Protein AF-A0A0A6D4D5-F1 (afdb_monomer_lite)

pLDDT: mean 79.42, std 12.93, range [39.72, 93.75]

Radius of gyration: 24.84 Å; chains: 1; bounding box: 45×24×77 Å

Foldseek 3Di:
DDPLVVLVVVCVVVVPQLVNLCVLQVHDSVLSVLCVAPDPVPRHRDGQDPVSSVSSCVVVVVVVPVPPDQQPQDDLVRLLVVLCVVCVVVVHDDDSPDVVSSVSSVVSRVVSVQVSDPVCVVDVVVVVVVVVVVVVPDPPDD

Structure (mmCIF, N/CA/C/O backbone):
data_AF-A0A0A6D4D5-F1
#
_entry.id   AF-A0A0A6D4D5-F1
#
l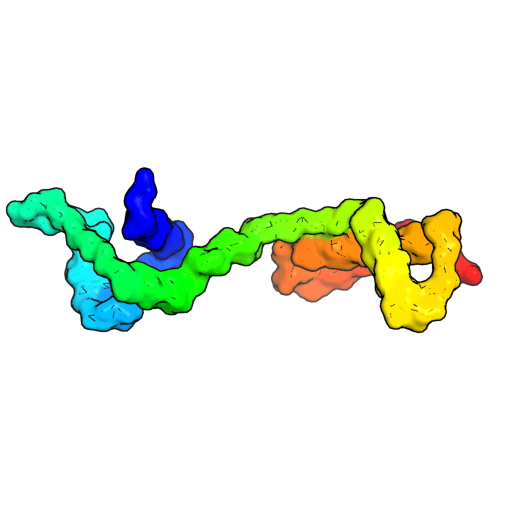oop_
_atom_site.group_PDB
_atom_site.id
_atom_site.type_symbol
_atom_site.label_atom_id
_atom_site.label_alt_id
_atom_site.label_comp_id
_atom_site.label_asym_id
_atom_site.label_entity_id
_atom_site.label_seq_id
_atom_site.pdbx_PDB_ins_code
_atom_site.Cartn_x
_atom_site.Cartn_y
_atom_site.Cartn_z
_atom_site.occupancy
_atom_site.B_iso_or_equiv
_atom_site.auth_seq_id
_atom_site.auth_comp_id
_atom_site.auth_asym_id
_atom_site.auth_atom_id
_atom_site.pdbx_PDB_model_num
ATOM 1 N N . MET A 1 1 ? 2.393 9.116 19.409 1.00 58.66 1 MET A N 1
ATOM 2 C CA . MET A 1 1 ? 1.250 8.314 18.944 1.00 58.66 1 MET A CA 1
ATOM 3 C C . MET A 1 1 ? 1.631 6.858 19.116 1.00 58.66 1 MET A C 1
ATOM 5 O O . MET A 1 1 ? 2.637 6.446 18.540 1.00 58.66 1 MET A O 1
ATOM 9 N N . ASP A 1 2 ? 0.926 6.159 19.998 1.00 79.75 2 ASP A N 1
ATOM 10 C CA . ASP A 1 2 ? 1.144 4.742 20.315 1.00 79.75 2 ASP A CA 1
ATOM 11 C C . ASP A 1 2 ? 0.853 3.863 19.079 1.00 79.75 2 ASP A C 1
ATOM 13 O O . ASP A 1 2 ? 0.036 4.226 18.232 1.00 79.75 2 ASP A O 1
ATOM 17 N N . THR A 1 3 ? 1.519 2.715 18.933 1.00 78.81 3 THR A N 1
ATOM 18 C CA . THR A 1 3 ? 1.334 1.806 17.779 1.00 78.81 3 THR A CA 1
ATOM 19 C C . THR A 1 3 ? -0.122 1.350 17.665 1.00 78.81 3 THR A C 1
ATOM 21 O O . THR A 1 3 ? -0.683 1.312 16.571 1.00 78.81 3 THR A O 1
ATOM 24 N N . SER A 1 4 ? -0.767 1.104 18.806 1.00 84.56 4 SER A N 1
ATOM 25 C CA . SER A 1 4 ? -2.194 0.779 18.894 1.00 84.56 4 SER A CA 1
ATOM 26 C C . SER A 1 4 ? -3.078 1.882 18.306 1.00 84.56 4 SER A C 1
ATOM 28 O O . SER A 1 4 ? -4.033 1.601 17.586 1.00 84.56 4 SER A O 1
ATOM 30 N N . GLU A 1 5 ? -2.748 3.149 18.574 1.00 86.06 5 GLU A N 1
ATOM 31 C CA . GLU A 1 5 ? -3.495 4.302 18.056 1.00 86.06 5 GLU A CA 1
ATOM 32 C C . GLU A 1 5 ? -3.373 4.404 16.534 1.00 86.06 5 GLU A C 1
ATOM 34 O O . GLU A 1 5 ? -4.358 4.717 15.869 1.00 86.06 5 GLU A O 1
ATOM 39 N N . LYS A 1 6 ? -2.198 4.089 15.969 1.00 86.38 6 LYS A N 1
ATOM 40 C CA . LYS A 1 6 ? -1.983 4.082 14.512 1.00 86.38 6 LYS A CA 1
ATOM 41 C C . LYS A 1 6 ? -2.828 3.020 13.807 1.00 86.38 6 LYS A C 1
ATOM 43 O O . LYS A 1 6 ? -3.445 3.323 12.791 1.00 86.38 6 LYS A O 1
ATOM 48 N N . ILE A 1 7 ? -2.900 1.806 14.360 1.00 89.50 7 ILE A N 1
ATOM 49 C CA . ILE A 1 7 ? -3.734 0.718 13.817 1.00 89.50 7 ILE A CA 1
ATOM 50 C C . ILE A 1 7 ? -5.206 1.147 13.801 1.00 89.50 7 ILE A C 1
ATOM 52 O O . ILE A 1 7 ? -5.884 1.052 12.780 1.00 89.50 7 ILE A O 1
ATOM 56 N N . LEU A 1 8 ? -5.699 1.666 14.928 1.00 90.44 8 LEU A N 1
ATOM 57 C CA . LEU A 1 8 ? -7.093 2.089 15.055 1.00 90.44 8 LEU A CA 1
ATOM 58 C C . LEU A 1 8 ? -7.428 3.289 14.155 1.00 90.44 8 LEU A C 1
ATOM 60 O O . LEU A 1 8 ? -8.544 3.348 13.631 1.00 90.44 8 LEU A O 1
ATOM 64 N N . ALA A 1 9 ? -6.483 4.214 13.956 1.00 88.62 9 ALA A N 1
ATOM 65 C CA . ALA A 1 9 ? -6.615 5.332 13.025 1.00 88.62 9 ALA A CA 1
ATOM 66 C C . ALA A 1 9 ? -6.709 4.850 11.569 1.00 88.62 9 ALA A C 1
ATOM 68 O O . ALA A 1 9 ? -7.656 5.226 10.883 1.00 88.62 9 ALA A O 1
ATOM 69 N N . ALA A 1 10 ? -5.828 3.943 11.138 1.00 88.56 10 ALA A N 1
ATOM 70 C CA . ALA A 1 10 ? -5.859 3.377 9.788 1.00 88.56 10 ALA A CA 1
ATOM 71 C C . ALA A 1 10 ? -7.183 2.647 9.494 1.00 88.56 10 ALA A C 1
ATOM 73 O O . ALA A 1 10 ? -7.774 2.796 8.426 1.00 88.56 10 ALA A O 1
ATOM 74 N N . LEU A 1 11 ? -7.710 1.902 10.472 1.00 90.62 11 LEU A N 1
ATOM 75 C CA . LEU A 1 11 ? -9.028 1.269 10.355 1.00 90.62 11 LEU A CA 1
ATOM 76 C C . LEU A 1 11 ? -10.161 2.296 10.228 1.00 90.62 11 LEU A C 1
ATOM 78 O O . LEU A 1 11 ? -11.117 2.068 9.486 1.00 90.62 11 LEU A O 1
ATOM 82 N N . ARG A 1 12 ? -10.056 3.432 10.929 1.00 88.56 12 ARG A N 1
ATOM 83 C CA . ARG A 1 12 ? -11.033 4.524 10.843 1.00 88.56 12 ARG A CA 1
ATOM 84 C C . ARG A 1 12 ? -10.983 5.220 9.483 1.00 88.56 12 ARG A C 1
ATOM 86 O O . ARG A 1 12 ? -12.040 5.482 8.920 1.00 88.56 12 ARG A O 1
ATOM 93 N N . GLU A 1 13 ? -9.792 5.475 8.950 1.00 86.88 13 GLU A N 1
ATOM 94 C CA . GLU A 1 13 ? -9.587 6.044 7.609 1.00 86.88 13 GLU A CA 1
ATOM 95 C C . GLU A 1 13 ? -10.160 5.131 6.518 1.00 86.88 13 GLU A C 1
ATOM 97 O O . GLU A 1 13 ? -10.844 5.596 5.609 1.00 86.88 13 GLU A O 1
ATOM 102 N N . ARG A 1 14 ? -9.997 3.812 6.672 1.00 84.81 14 ARG A N 1
ATOM 103 C CA . ARG A 1 14 ? -10.588 2.790 5.790 1.00 84.81 14 ARG A CA 1
ATOM 104 C C . ARG A 1 14 ? -12.084 2.532 6.045 1.00 84.81 14 ARG A C 1
ATOM 106 O O . ARG A 1 14 ? -12.639 1.578 5.503 1.00 84.81 14 ARG A O 1
ATOM 113 N N . ASN A 1 15 ? -12.753 3.345 6.872 1.00 87.25 15 ASN A N 1
ATOM 114 C CA . ASN A 1 15 ? -14.170 3.208 7.243 1.00 87.25 15 ASN A CA 1
ATOM 115 C C . ASN A 1 15 ? -14.553 1.799 7.746 1.00 87.25 15 ASN A C 1
ATOM 117 O O . ASN A 1 15 ? -15.668 1.310 7.527 1.00 87.25 15 ASN A O 1
ATOM 121 N N . VAL A 1 16 ? -13.636 1.116 8.435 1.00 88.31 16 VAL A N 1
ATOM 122 C CA . VAL A 1 16 ? -13.896 -0.218 8.976 1.00 88.31 16 VAL A CA 1
ATOM 123 C C . VAL A 1 16 ? -14.853 -0.112 10.161 1.00 88.31 16 VAL A C 1
ATOM 125 O O . VAL A 1 16 ? -14.569 0.505 11.184 1.00 88.31 16 VAL A O 1
ATOM 128 N N . THR A 1 17 ? -16.013 -0.755 10.034 1.00 90.19 17 THR A N 1
ATOM 129 C CA . THR A 1 17 ? -17.031 -0.768 11.095 1.00 90.19 17 THR A CA 1
ATOM 130 C C . THR A 1 17 ? -16.565 -1.526 12.343 1.00 90.19 17 THR A C 1
ATOM 132 O O . THR A 1 17 ? -15.883 -2.550 12.248 1.00 90.19 17 THR A O 1
ATOM 135 N N . HIS A 1 18 ? -17.048 -1.117 13.520 1.00 91.75 18 HIS A N 1
ATOM 136 C CA . HIS A 1 18 ? -16.797 -1.842 14.773 1.00 91.75 18 HIS A CA 1
ATOM 137 C C . HIS A 1 18 ? -17.272 -3.304 14.735 1.00 91.75 18 HIS A C 1
ATOM 139 O O . HIS A 1 18 ? -16.696 -4.148 15.415 1.00 91.75 18 HIS A O 1
ATOM 145 N N . ALA A 1 19 ? -18.297 -3.624 13.936 1.00 88.56 19 ALA A N 1
ATOM 146 C CA . ALA A 1 19 ? -18.775 -4.994 13.750 1.00 88.56 19 ALA A CA 1
ATOM 147 C C . ALA A 1 19 ? -17.742 -5.877 13.030 1.00 88.56 19 ALA A C 1
ATOM 149 O O . ALA A 1 19 ? -17.507 -7.007 13.450 1.00 88.56 19 ALA A O 1
ATOM 150 N N . ARG A 1 20 ? -17.072 -5.353 11.993 1.00 90.56 20 ARG A N 1
ATOM 151 C CA . ARG A 1 20 ? -15.981 -6.067 11.305 1.00 90.56 20 ARG A CA 1
ATOM 152 C C . ARG A 1 20 ? -14.767 -6.249 12.212 1.00 90.56 20 ARG A C 1
ATOM 154 O O . ARG A 1 20 ? -14.198 -7.332 12.239 1.00 90.56 20 ARG A O 1
ATOM 161 N N . ILE A 1 21 ? -14.416 -5.227 12.994 1.00 93.44 21 ILE A N 1
ATOM 162 C CA . ILE A 1 21 ? -13.340 -5.317 13.997 1.00 93.44 21 ILE A CA 1
ATOM 163 C C . ILE A 1 21 ? -13.667 -6.409 15.023 1.00 93.44 21 ILE A C 1
ATOM 165 O O . ILE A 1 21 ? -12.839 -7.269 15.299 1.00 93.44 21 ILE A O 1
ATOM 169 N N . 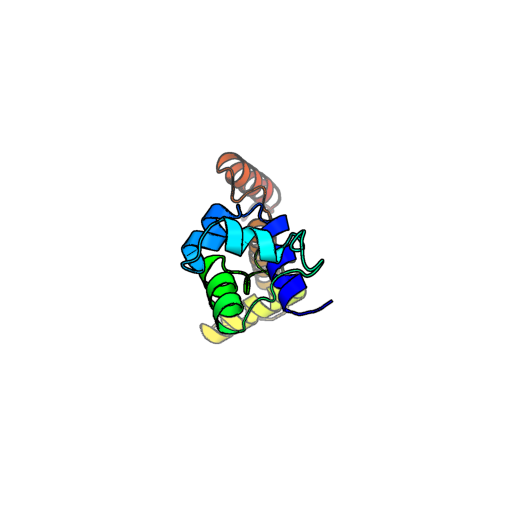ALA A 1 22 ? -14.895 -6.418 15.545 1.00 93.38 22 ALA A N 1
ATOM 170 C CA . ALA A 1 22 ? -15.371 -7.437 16.476 1.00 93.38 22 ALA A CA 1
ATOM 171 C C . ALA A 1 22 ? -15.298 -8.859 15.898 1.00 93.38 22 ALA A C 1
ATOM 173 O O . ALA A 1 22 ? -14.875 -9.771 16.604 1.00 93.38 22 ALA A O 1
ATOM 174 N N . ALA A 1 23 ? -15.651 -9.034 14.620 1.00 92.81 23 ALA A N 1
ATOM 175 C CA . ALA A 1 23 ? -15.569 -10.322 13.938 1.00 92.81 23 ALA A CA 1
ATOM 176 C C . ALA A 1 23 ? -14.122 -10.832 13.821 1.00 92.81 23 ALA A C 1
ATOM 178 O O . ALA A 1 23 ? -13.867 -11.991 14.131 1.00 92.81 23 ALA A O 1
ATOM 179 N N . VAL A 1 24 ? -13.174 -9.968 13.439 1.00 93.31 24 VAL A N 1
ATOM 180 C CA . VAL A 1 24 ? -11.746 -10.333 13.333 1.00 93.31 24 VAL A CA 1
ATOM 181 C C . VAL A 1 24 ? -11.157 -10.687 14.695 1.00 93.31 24 VAL A C 1
ATOM 183 O O . VAL A 1 24 ? -10.421 -11.659 14.823 1.00 93.31 24 VAL A O 1
ATOM 186 N N . LEU A 1 25 ? -11.500 -9.913 15.723 1.00 93.75 25 LEU A N 1
ATOM 187 C CA . LEU A 1 25 ? -10.992 -10.119 17.078 1.00 93.75 25 LEU A CA 1
ATOM 188 C C . LEU A 1 25 ? -11.733 -11.222 17.849 1.00 93.75 25 LEU A C 1
ATOM 190 O O . LEU A 1 25 ? -11.347 -11.538 18.970 1.00 93.75 25 LEU A O 1
ATOM 194 N N . ASN A 1 26 ? -12.804 -11.783 17.281 1.00 93.06 26 ASN A N 1
ATOM 195 C CA . ASN A 1 26 ? -13.700 -12.727 17.947 1.00 93.06 26 ASN A CA 1
ATOM 196 C C . ASN A 1 26 ? -14.212 -12.213 19.312 1.00 93.06 26 ASN A C 1
ATOM 198 O O . ASN A 1 26 ? -14.218 -12.919 20.322 1.00 93.06 26 ASN A O 1
ATOM 202 N N . VAL A 1 27 ? -14.635 -10.946 19.350 1.00 91.81 27 VAL A N 1
ATOM 203 C CA . VAL A 1 27 ? -15.198 -10.292 20.542 1.00 91.81 27 VAL A CA 1
ATOM 204 C C . VAL A 1 27 ? -16.571 -9.701 20.244 1.00 91.81 27 VAL A C 1
ATOM 206 O O . VAL A 1 27 ? -16.993 -9.581 19.099 1.00 91.81 27 VAL A O 1
ATOM 209 N N . THR A 1 28 ? -17.292 -9.282 21.282 1.00 91.94 28 THR A N 1
ATOM 210 C CA . THR A 1 28 ? -18.554 -8.555 21.096 1.00 91.94 28 THR A CA 1
ATOM 211 C C . THR A 1 28 ? -18.315 -7.170 20.494 1.00 91.94 28 THR A C 1
ATOM 213 O O . THR A 1 28 ? -17.303 -6.519 20.770 1.00 91.94 28 THR A O 1
ATOM 216 N N . THR A 1 29 ? -19.292 -6.655 19.744 1.00 90.12 29 THR A N 1
ATOM 217 C CA . THR A 1 29 ? -19.232 -5.293 19.187 1.00 90.12 29 THR A CA 1
ATOM 218 C C . THR A 1 29 ? -19.022 -4.239 20.273 1.00 90.12 29 THR A C 1
ATOM 220 O O . THR A 1 29 ? -18.234 -3.322 20.069 1.00 90.12 29 THR A O 1
ATOM 223 N N . ASN A 1 30 ? -19.619 -4.426 21.459 1.00 88.75 30 ASN A N 1
ATOM 224 C CA . ASN A 1 30 ? -19.408 -3.551 22.615 1.00 88.75 30 ASN A CA 1
ATOM 225 C C . ASN A 1 30 ? -17.937 -3.511 23.067 1.00 88.75 30 ASN A C 1
ATOM 227 O O . ASN A 1 30 ? -17.415 -2.440 23.389 1.00 88.75 30 ASN A O 1
ATOM 231 N N . ASN A 1 31 ? -17.247 -4.655 23.068 1.00 87.44 31 ASN A N 1
ATOM 232 C CA . ASN A 1 31 ? -15.823 -4.711 23.403 1.00 87.44 31 ASN A CA 1
ATOM 233 C C . ASN A 1 31 ? -14.947 -4.068 22.321 1.00 87.44 31 ASN A C 1
ATOM 235 O O . ASN A 1 31 ? -13.977 -3.396 22.668 1.00 87.44 31 ASN A O 1
ATOM 239 N N . ALA A 1 32 ? -15.310 -4.195 21.043 1.00 90.12 32 ALA A N 1
ATOM 240 C CA . ALA A 1 32 ? -14.620 -3.500 19.958 1.00 90.12 32 ALA A CA 1
ATOM 241 C C . ALA A 1 32 ? -14.817 -1.973 20.029 1.00 90.12 32 ALA A C 1
ATOM 243 O O . ALA A 1 32 ? -13.848 -1.229 19.917 1.00 90.12 32 ALA A O 1
ATOM 244 N N . THR A 1 33 ? -16.028 -1.475 20.315 1.00 90.38 33 THR A N 1
ATOM 245 C CA . THR A 1 33 ? -16.267 -0.027 20.509 1.00 90.38 33 THR A CA 1
ATOM 246 C C . THR A 1 33 ? -15.446 0.570 21.646 1.00 90.38 33 THR A C 1
ATOM 248 O O . THR A 1 33 ? -15.066 1.737 21.574 1.00 90.38 33 THR A O 1
ATOM 251 N N . ARG A 1 34 ? -15.133 -0.212 22.687 1.00 90.38 34 ARG A N 1
ATOM 252 C CA . ARG A 1 34 ? -14.315 0.246 23.820 1.00 90.38 34 ARG A CA 1
ATOM 253 C C . ARG A 1 34 ? -12.854 0.525 23.454 1.00 90.38 34 ARG A C 1
ATOM 255 O O . ARG A 1 34 ? -12.161 1.160 24.244 1.00 90.38 34 ARG A O 1
ATOM 262 N N . LEU A 1 35 ? -12.383 0.071 22.288 1.00 88.88 35 LEU A N 1
ATOM 263 C CA . LEU A 1 35 ? -11.068 0.449 21.754 1.00 88.88 35 LEU A CA 1
ATOM 264 C C . LEU A 1 35 ? -11.015 1.938 21.378 1.00 88.88 35 LEU A C 1
ATOM 266 O O . LEU A 1 35 ? -9.970 2.565 21.502 1.00 88.88 35 LEU A O 1
ATOM 270 N N . TYR A 1 36 ? -12.150 2.503 20.958 1.00 87.62 36 TYR A N 1
ATOM 271 C CA . TYR A 1 36 ? -12.267 3.897 20.525 1.00 87.62 36 TYR A CA 1
ATOM 272 C C . TYR A 1 36 ? -12.878 4.794 21.601 1.00 87.62 36 TYR A C 1
ATOM 274 O O . TYR A 1 36 ? -12.478 5.945 21.753 1.00 87.62 36 TYR A O 1
ATOM 282 N N . ASN A 1 37 ? -13.841 4.262 22.357 1.00 88.50 37 ASN A N 1
ATOM 283 C CA . ASN A 1 37 ? -14.629 5.028 23.313 1.00 88.50 37 ASN A CA 1
ATOM 284 C C . ASN A 1 37 ? -14.295 4.614 24.753 1.00 88.50 37 ASN A C 1
ATOM 286 O O . ASN A 1 37 ? -14.325 3.419 25.064 1.00 88.50 37 ASN A O 1
ATOM 290 N N . PRO A 1 38 ? -14.000 5.571 25.650 1.00 85.81 38 PRO A N 1
ATOM 291 C CA . PRO A 1 38 ? -13.724 5.264 27.044 1.00 85.81 38 PRO A CA 1
ATOM 292 C C . PRO A 1 38 ? -14.958 4.689 27.741 1.00 85.81 38 PRO A C 1
ATOM 294 O O . PRO A 1 38 ? -16.093 5.086 27.471 1.00 85.81 38 PRO A O 1
ATOM 297 N N . ASP A 1 39 ? -14.738 3.751 28.660 1.00 81.31 39 ASP A N 1
ATOM 298 C CA . ASP A 1 39 ? -15.823 3.190 29.457 1.00 81.31 39 ASP A CA 1
ATOM 299 C C . ASP A 1 39 ? -16.435 4.284 30.358 1.00 81.31 39 ASP A C 1
ATOM 301 O O . ASP A 1 39 ? -15.690 4.936 31.095 1.00 81.31 39 ASP A O 1
ATOM 305 N N . PRO A 1 40 ? -17.768 4.475 30.370 1.00 78.94 40 PRO A N 1
ATOM 306 C CA . PRO A 1 40 ? -18.414 5.542 31.138 1.00 78.94 40 PRO A CA 1
ATOM 307 C C . PRO A 1 40 ? -18.161 5.480 32.648 1.00 78.94 40 PRO A C 1
ATOM 309 O O . PRO A 1 40 ? -18.255 6.497 33.327 1.00 78.94 40 PRO A O 1
ATOM 312 N N . LYS A 1 41 ? -17.863 4.293 33.192 1.00 81.06 41 LYS A N 1
ATOM 313 C CA . LYS A 1 41 ? -17.624 4.090 34.627 1.00 81.06 41 LYS A CA 1
ATOM 314 C C . LYS A 1 41 ? -16.169 4.316 35.012 1.00 81.06 41 LYS A C 1
ATOM 316 O O . LYS A 1 41 ? -15.900 4.711 36.140 1.00 81.06 41 LYS A O 1
ATOM 321 N N . THR A 1 42 ? -15.231 4.024 34.111 1.00 83.19 42 THR A N 1
ATOM 322 C CA . THR A 1 42 ? -13.788 4.074 34.421 1.00 83.19 42 THR A CA 1
ATOM 323 C C . THR A 1 42 ? -13.040 5.200 33.711 1.00 83.19 42 THR A C 1
ATOM 325 O O . THR A 1 42 ? -11.897 5.480 34.062 1.00 83.19 42 THR A O 1
ATOM 328 N N . GLY A 1 43 ? -13.654 5.832 32.709 1.00 85.38 43 GLY A N 1
ATOM 329 C CA . GLY A 1 43 ? -13.052 6.869 31.871 1.00 85.38 43 GLY A CA 1
ATOM 330 C C . GLY A 1 43 ? -11.920 6.373 30.965 1.00 85.38 43 GLY A C 1
ATOM 331 O O . GLY A 1 43 ? -11.250 7.188 30.339 1.00 85.38 43 GLY A O 1
ATOM 332 N N . LYS A 1 44 ? -11.675 5.057 30.891 1.00 84.75 44 LYS A N 1
ATOM 333 C CA . LYS A 1 44 ? -10.537 4.472 30.167 1.00 84.75 44 LYS A CA 1
ATOM 334 C C . LYS A 1 44 ? -10.989 3.714 28.928 1.00 84.75 44 LYS A C 1
ATOM 336 O O . LYS A 1 44 ? -11.966 2.968 28.974 1.00 84.75 44 LYS A O 1
ATOM 341 N N . THR A 1 45 ? -10.252 3.881 27.834 1.00 86.56 45 THR A N 1
ATOM 342 C CA . THR A 1 45 ? -10.374 3.032 26.646 1.00 86.56 45 THR A CA 1
ATOM 343 C C . THR A 1 45 ? -9.711 1.682 26.900 1.00 86.56 45 THR A C 1
ATOM 345 O O . THR A 1 45 ? -8.757 1.549 27.676 1.00 86.56 45 THR A O 1
ATOM 348 N N . ARG A 1 46 ? -10.237 0.650 26.246 1.00 88.25 46 ARG A N 1
ATOM 349 C CA . ARG A 1 46 ? -9.612 -0.667 26.203 1.00 88.25 46 ARG A CA 1
ATOM 350 C C . ARG A 1 46 ? -8.329 -0.564 25.382 1.00 88.25 46 ARG A C 1
ATOM 352 O O . ARG A 1 46 ? -8.346 -0.033 24.277 1.00 88.25 46 ARG A O 1
ATOM 359 N N . LYS A 1 47 ? -7.235 -1.116 25.903 1.00 88.19 47 LYS A N 1
ATOM 360 C CA . LYS A 1 47 ? -5.993 -1.248 25.137 1.00 88.19 47 LYS A CA 1
ATOM 361 C C . LYS A 1 47 ? -6.089 -2.416 24.163 1.00 88.19 47 LYS A C 1
ATOM 363 O O . LYS A 1 47 ? -6.660 -3.454 24.498 1.00 88.19 47 LYS A O 1
ATOM 368 N N . LEU A 1 48 ? -5.503 -2.231 22.988 1.00 90.19 48 LEU A N 1
ATOM 369 C CA . LEU A 1 48 ? -5.304 -3.293 22.014 1.00 90.19 48 LEU A CA 1
ATOM 370 C C . LEU A 1 48 ? -4.152 -4.184 22.495 1.00 90.19 48 LEU A C 1
ATOM 372 O O . LEU A 1 48 ? -3.098 -3.665 22.869 1.00 90.19 48 LEU A O 1
ATOM 376 N N . SER A 1 49 ? -4.353 -5.501 22.545 1.00 90.25 49 SER A N 1
ATOM 377 C CA . SER A 1 49 ? -3.240 -6.420 22.803 1.00 90.25 49 SER A CA 1
ATOM 378 C C . SER A 1 49 ? -2.389 -6.611 21.542 1.00 90.25 49 SER A C 1
ATOM 380 O O . SER A 1 49 ? -2.794 -6.239 20.441 1.00 90.25 49 SER A O 1
ATOM 382 N N . PHE A 1 50 ? -1.206 -7.208 21.697 1.00 87.50 50 PHE A N 1
ATOM 383 C CA . PHE A 1 50 ? -0.326 -7.503 20.565 1.00 87.50 50 PHE A CA 1
ATOM 384 C C . PHE A 1 50 ? -0.991 -8.439 19.542 1.00 87.50 50 PHE A C 1
ATOM 386 O O . PHE A 1 50 ? -1.043 -8.107 18.360 1.00 87.50 50 PHE A O 1
ATOM 393 N N . ASP A 1 51 ? -1.569 -9.554 20.000 1.00 90.06 51 ASP A N 1
ATOM 394 C CA . ASP A 1 51 ? -2.223 -10.536 19.123 1.00 90.06 51 ASP A CA 1
ATOM 395 C C . ASP A 1 51 ? -3.428 -9.936 18.387 1.00 90.06 51 ASP A C 1
ATOM 397 O O . ASP A 1 51 ? -3.639 -10.197 17.204 1.00 90.06 51 ASP A O 1
ATOM 401 N N . GLU A 1 52 ? -4.194 -9.075 19.062 1.00 92.62 52 GLU A N 1
ATOM 402 C CA . GLU A 1 52 ? -5.310 -8.357 18.443 1.00 92.62 52 GLU A CA 1
ATOM 403 C C . GLU A 1 52 ? -4.825 -7.352 17.395 1.00 92.62 52 GLU A C 1
ATOM 405 O O . GLU A 1 52 ? -5.428 -7.233 16.330 1.00 92.62 52 GLU A O 1
ATOM 410 N N . GLY A 1 53 ? -3.723 -6.650 17.670 1.00 90.19 53 GLY A N 1
ATOM 411 C CA . GLY A 1 53 ? -3.076 -5.774 16.697 1.00 90.19 53 GLY A CA 1
ATOM 412 C C . GLY A 1 53 ? -2.643 -6.533 15.447 1.00 90.19 53 GLY A C 1
ATOM 413 O O . GLY A 1 53 ? -2.996 -6.128 14.342 1.00 90.19 53 GLY A O 1
ATOM 414 N N . MET A 1 54 ? -1.962 -7.668 15.616 1.00 90.00 54 MET A N 1
ATOM 415 C CA . MET A 1 54 ? -1.527 -8.520 14.504 1.00 90.00 54 MET A CA 1
ATOM 416 C C . MET A 1 54 ? -2.698 -9.072 13.688 1.00 90.00 54 MET A C 1
ATOM 418 O O . MET A 1 54 ? -2.652 -9.056 12.455 1.00 90.00 54 MET A O 1
ATOM 422 N N . ALA A 1 55 ? -3.764 -9.519 14.357 1.00 90.81 55 ALA A N 1
ATOM 423 C CA . ALA A 1 55 ? -4.966 -10.004 13.692 1.00 90.81 55 ALA A CA 1
ATOM 424 C C . ALA A 1 55 ? -5.616 -8.911 12.830 1.00 90.81 55 ALA A C 1
ATOM 426 O O . ALA A 1 55 ? -6.003 -9.177 11.695 1.00 90.81 55 ALA A O 1
ATOM 427 N N . LEU A 1 56 ? -5.694 -7.672 13.329 1.00 91.88 56 LEU A N 1
ATOM 428 C CA . LEU A 1 56 ? -6.237 -6.542 12.570 1.00 91.88 56 LEU A CA 1
ATOM 429 C C . LEU A 1 56 ? -5.335 -6.131 11.406 1.00 91.88 56 LEU A C 1
ATOM 431 O O . LEU A 1 56 ? -5.846 -5.886 10.317 1.00 91.88 56 LEU A O 1
ATOM 435 N N . ILE A 1 57 ? -4.018 -6.077 11.619 1.00 88.69 57 ILE A N 1
ATOM 436 C CA . ILE A 1 57 ? -3.056 -5.761 10.558 1.00 88.69 57 ILE A CA 1
ATOM 437 C C . ILE A 1 57 ? -3.180 -6.766 9.418 1.00 88.69 57 ILE A C 1
ATOM 439 O O . ILE A 1 57 ? -3.309 -6.364 8.268 1.00 88.69 57 ILE A O 1
ATOM 443 N N . THR A 1 58 ? -3.234 -8.056 9.744 1.00 87.69 58 THR A N 1
ATOM 444 C CA . THR A 1 58 ? -3.332 -9.127 8.747 1.00 87.69 58 THR A CA 1
ATOM 445 C C . THR A 1 58 ? -4.693 -9.128 8.051 1.00 87.69 58 THR A C 1
ATOM 447 O O . THR A 1 58 ? -4.769 -9.196 6.830 1.00 87.69 58 THR A O 1
ATOM 450 N N . ALA A 1 59 ? -5.791 -9.030 8.807 1.00 89.06 59 ALA A N 1
ATOM 451 C CA . ALA A 1 59 ? -7.141 -9.140 8.251 1.00 89.06 59 ALA A CA 1
ATOM 452 C C . ALA A 1 59 ? -7.547 -7.949 7.374 1.00 89.06 59 ALA A C 1
ATOM 454 O O . ALA A 1 59 ? -8.405 -8.092 6.503 1.00 89.06 59 ALA A O 1
ATOM 455 N N . PHE A 1 60 ? -6.975 -6.772 7.630 1.00 86.62 60 PHE A N 1
ATOM 456 C CA . PHE A 1 60 ? -7.264 -5.554 6.874 1.00 86.62 60 PHE A CA 1
ATOM 457 C C . PHE A 1 60 ? -6.100 -5.095 6.010 1.00 86.62 60 PHE A C 1
ATOM 459 O O . PHE A 1 60 ? -6.194 -4.003 5.459 1.00 86.62 60 PHE A O 1
ATOM 466 N N . ASP A 1 61 ? -5.043 -5.899 5.909 1.00 83.62 61 ASP A N 1
ATOM 467 C CA . ASP A 1 61 ? -3.826 -5.602 5.163 1.00 83.62 61 ASP A CA 1
ATOM 468 C C . ASP A 1 61 ? -3.283 -4.189 5.447 1.00 83.62 61 ASP A C 1
ATOM 470 O O . ASP A 1 61 ? -3.178 -3.310 4.584 1.00 83.62 61 ASP A O 1
ATOM 474 N N . LEU A 1 62 ? -3.060 -3.919 6.736 1.00 81.12 62 LEU A N 1
ATOM 475 C CA . LEU A 1 62 ? -2.595 -2.616 7.211 1.00 81.12 62 LEU A CA 1
ATOM 476 C C . LEU A 1 62 ? -1.081 -2.443 7.078 1.00 81.12 62 LEU A C 1
ATOM 478 O O . LEU A 1 62 ? -0.617 -1.340 7.333 1.00 81.12 62 LEU A O 1
ATOM 482 N N . ASP A 1 63 ? -0.326 -3.478 6.704 1.00 70.75 63 ASP A N 1
ATOM 483 C CA . ASP A 1 63 ? 1.105 -3.355 6.391 1.00 70.75 63 ASP A CA 1
ATOM 484 C C . ASP A 1 63 ? 1.314 -2.801 4.973 1.00 70.75 63 ASP A C 1
ATOM 486 O O . ASP A 1 63 ? 2.234 -2.013 4.734 1.00 70.75 63 ASP A O 1
ATOM 490 N N . ASN A 1 64 ? 0.381 -3.083 4.059 1.00 57.78 64 ASN A N 1
ATOM 491 C CA . ASN A 1 64 ? 0.350 -2.533 2.707 1.00 57.78 64 ASN A CA 1
ATOM 492 C C . ASN A 1 64 ? -0.244 -1.112 2.652 1.00 57.78 64 ASN A C 1
ATOM 494 O O . ASN A 1 64 ? -0.951 -0.743 1.719 1.00 57.78 64 ASN A O 1
ATOM 498 N N . GLN A 1 65 ? 0.100 -0.232 3.604 1.00 52.00 65 GLN A N 1
ATOM 499 C CA . GLN A 1 65 ? -0.199 1.217 3.487 1.00 52.00 65 GLN A CA 1
ATOM 500 C C . GLN A 1 65 ? 0.564 1.902 2.336 1.00 52.00 65 GLN A C 1
ATOM 502 O O . GLN A 1 65 ? 0.496 3.118 2.174 1.00 52.00 65 GLN A O 1
ATOM 507 N N . TYR A 1 66 ? 1.331 1.133 1.564 1.00 49.00 66 TYR A N 1
ATOM 508 C CA . TYR A 1 66 ? 2.103 1.583 0.416 1.00 49.00 66 TYR A CA 1
ATOM 509 C C . TYR A 1 66 ? 1.358 1.420 -0.913 1.00 49.00 66 TYR A C 1
ATOM 511 O O . TYR A 1 66 ? 1.858 1.931 -1.911 1.00 49.00 66 TYR A O 1
ATOM 519 N N . GLU A 1 67 ? 0.184 0.777 -0.944 1.00 49.31 67 GLU A N 1
ATOM 520 C CA . GLU A 1 67 ? -0.600 0.637 -2.184 1.00 49.31 67 GLU A CA 1
ATOM 521 C C . GLU A 1 67 ? -1.145 1.975 -2.717 1.00 49.31 67 GLU A C 1
ATOM 523 O O . GLU A 1 67 ? -1.389 2.090 -3.911 1.00 49.31 67 GLU A O 1
ATOM 528 N N . ASP A 1 68 ? -1.223 3.014 -1.877 1.00 52.47 68 ASP A N 1
ATOM 529 C CA . ASP A 1 68 ? -1.615 4.375 -2.282 1.00 52.47 68 ASP A CA 1
ATOM 530 C C . ASP A 1 68 ? -0.428 5.323 -2.499 1.00 52.47 68 ASP A C 1
ATOM 532 O O . ASP A 1 68 ? -0.621 6.526 -2.711 1.00 52.47 68 ASP A O 1
ATOM 536 N N . ARG A 1 69 ? 0.826 4.842 -2.451 1.00 50.88 69 ARG A N 1
ATOM 537 C CA . ARG A 1 69 ? 1.913 5.698 -2.938 1.00 50.88 69 ARG A CA 1
ATOM 538 C C . ARG A 1 69 ? 1.704 5.867 -4.438 1.00 50.88 69 ARG A C 1
ATOM 540 O O . ARG A 1 69 ? 1.680 4.853 -5.134 1.00 50.88 69 ARG A O 1
ATOM 547 N N . PRO A 1 70 ? 1.595 7.111 -4.948 1.00 55.84 70 PRO A N 1
ATOM 548 C CA . PRO A 1 70 ? 1.657 7.330 -6.380 1.00 55.84 70 PRO A CA 1
ATOM 549 C C . PRO A 1 70 ? 2.923 6.630 -6.856 1.00 55.84 70 PRO A C 1
ATOM 551 O O . PRO A 1 70 ? 4.011 6.936 -6.361 1.00 55.84 70 PRO A O 1
ATOM 554 N N . ILE A 1 71 ? 2.781 5.633 -7.729 1.00 63.12 71 ILE A N 1
ATOM 555 C CA . ILE A 1 71 ? 3.947 5.026 -8.356 1.00 63.12 71 ILE A CA 1
ATOM 556 C C . ILE A 1 71 ? 4.599 6.179 -9.105 1.00 63.12 71 ILE A C 1
ATOM 558 O O . ILE A 1 71 ? 4.013 6.725 -10.035 1.00 63.12 71 ILE A O 1
ATOM 562 N N . GLU A 1 72 ? 5.762 6.635 -8.653 1.00 71.38 72 GLU A N 1
ATOM 563 C CA . GLU A 1 72 ? 6.462 7.682 -9.378 1.00 71.38 72 GLU A CA 1
ATOM 564 C C . GLU A 1 72 ? 6.870 7.100 -10.732 1.00 71.38 72 GLU A C 1
ATOM 566 O O . GLU A 1 72 ? 7.516 6.045 -10.772 1.00 71.38 72 GLU A O 1
ATOM 571 N N . PRO A 1 73 ? 6.483 7.737 -11.851 1.00 77.12 73 PRO A N 1
ATOM 572 C CA . PRO A 1 73 ? 6.894 7.252 -13.146 1.00 77.12 73 PRO A CA 1
ATOM 573 C C . PRO A 1 73 ? 8.414 7.199 -13.240 1.00 77.12 73 PRO A C 1
ATOM 575 O O . PRO A 1 73 ? 9.122 8.111 -12.804 1.00 77.12 73 PRO A O 1
ATOM 578 N N . MET A 1 74 ? 8.918 6.131 -13.843 1.00 84.00 74 MET A N 1
ATOM 579 C CA . MET A 1 74 ? 10.339 5.929 -14.051 1.00 84.00 74 MET A CA 1
ATOM 580 C C . MET A 1 74 ? 10.947 7.119 -14.801 1.00 84.00 74 MET A C 1
ATOM 582 O O . MET A 1 74 ? 10.473 7.515 -15.867 1.00 84.00 74 MET A O 1
ATOM 586 N N . SER A 1 75 ? 12.030 7.684 -14.268 1.00 86.62 75 SER A N 1
ATOM 587 C CA . SER A 1 75 ? 12.755 8.747 -14.962 1.00 86.62 75 SER A CA 1
ATOM 588 C C . SER A 1 75 ? 13.445 8.206 -16.220 1.00 86.62 75 SER A C 1
ATOM 590 O O . SER A 1 75 ? 13.815 7.033 -16.295 1.00 86.62 75 SER A O 1
ATOM 592 N N . LEU A 1 76 ? 13.658 9.068 -17.218 1.00 85.00 76 LEU A N 1
ATOM 593 C CA . LEU A 1 76 ? 14.295 8.671 -18.479 1.00 85.00 76 LEU A CA 1
ATOM 594 C C . LEU A 1 76 ? 15.694 8.039 -18.289 1.00 85.00 76 LEU A C 1
ATOM 596 O O . LEU A 1 76 ? 15.947 7.006 -18.905 1.00 85.00 76 LEU A O 1
ATOM 600 N N . PRO A 1 77 ? 16.582 8.551 -17.409 1.00 87.44 77 PRO A N 1
ATOM 601 C CA . PRO A 1 77 ? 17.863 7.892 -17.140 1.00 87.44 77 PRO A CA 1
ATOM 602 C C . PRO A 1 77 ? 17.715 6.475 -16.571 1.00 87.44 77 PRO A C 1
ATOM 604 O O . PRO A 1 77 ? 18.474 5.582 -16.940 1.00 87.44 77 PRO A O 1
ATOM 607 N N . VAL A 1 78 ? 16.723 6.250 -15.701 1.00 87.00 78 VAL A N 1
ATOM 608 C CA . VAL A 1 78 ? 16.451 4.921 -15.131 1.00 87.00 78 VAL A CA 1
ATOM 609 C C . VAL A 1 78 ? 15.896 3.984 -16.203 1.00 87.00 78 VAL A C 1
ATOM 611 O O . VAL A 1 78 ? 16.313 2.831 -16.274 1.00 87.00 78 VAL A O 1
ATOM 614 N N . ALA A 1 79 ? 15.032 4.484 -17.089 1.00 87.75 79 ALA A N 1
ATOM 615 C CA . ALA A 1 79 ? 14.527 3.709 -18.216 1.00 87.75 79 ALA A CA 1
ATOM 616 C C . ALA A 1 79 ? 15.649 3.305 -19.189 1.00 87.75 79 ALA A C 1
ATOM 618 O O . ALA A 1 79 ? 15.711 2.143 -19.584 1.00 87.75 79 ALA A O 1
ATOM 619 N N . ARG A 1 80 ? 16.595 4.205 -19.502 1.00 87.62 80 ARG A N 1
ATOM 620 C CA . ARG A 1 80 ? 17.793 3.873 -20.303 1.00 87.62 80 ARG A CA 1
ATOM 621 C C . ARG A 1 80 ? 18.625 2.774 -19.650 1.00 87.62 80 ARG A C 1
ATOM 623 O O . ARG A 1 80 ? 19.014 1.816 -20.316 1.00 87.62 80 ARG A O 1
ATOM 630 N N . LEU A 1 81 ? 18.861 2.882 -18.342 1.00 88.06 81 LEU A N 1
ATOM 631 C CA . LEU A 1 81 ? 19.596 1.864 -17.592 1.00 88.06 81 LEU A CA 1
ATOM 632 C C . LEU A 1 81 ? 18.875 0.508 -17.630 1.00 88.06 81 LEU A C 1
ATOM 634 O O . LEU A 1 81 ? 19.521 -0.524 -17.797 1.00 88.06 81 LEU A O 1
ATOM 638 N N . ALA A 1 82 ? 17.543 0.503 -17.530 1.00 87.06 82 ALA A N 1
ATOM 639 C CA . ALA A 1 82 ? 16.740 -0.710 -17.639 1.00 87.06 82 ALA A CA 1
ATOM 640 C C . ALA A 1 82 ? 16.868 -1.365 -19.025 1.00 87.06 82 ALA A C 1
ATOM 642 O O . ALA A 1 82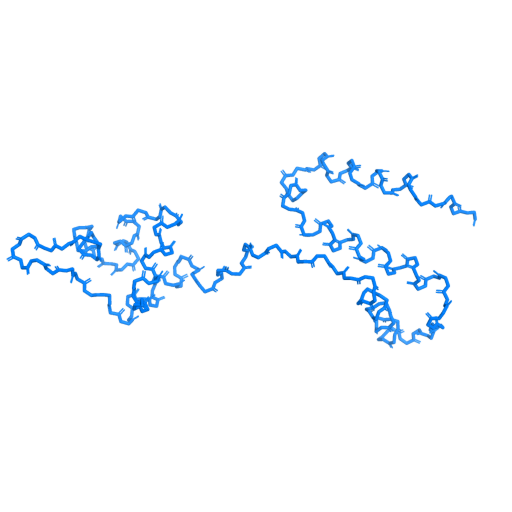 ? 17.075 -2.576 -19.098 1.00 87.06 82 ALA A O 1
ATOM 643 N N . VAL A 1 83 ? 16.823 -0.584 -20.115 1.00 89.62 83 VAL A N 1
ATOM 644 C CA . VAL A 1 83 ? 17.055 -1.089 -21.485 1.00 89.62 83 VAL A CA 1
ATOM 645 C C . VAL A 1 83 ? 18.427 -1.752 -21.595 1.00 89.62 83 VAL A C 1
ATOM 647 O O . VAL A 1 83 ? 18.529 -2.881 -22.074 1.00 89.62 83 VAL A O 1
ATOM 650 N N . GLN A 1 84 ? 19.477 -1.084 -21.112 1.00 87.31 84 GLN A N 1
ATOM 651 C CA . GLN A 1 84 ? 20.846 -1.608 -21.156 1.00 87.31 84 GLN A CA 1
ATOM 652 C C . GLN A 1 84 ? 20.995 -2.890 -20.328 1.00 87.31 84 GLN A C 1
ATOM 654 O O . GLN A 1 84 ? 21.607 -3.857 -20.783 1.00 87.31 84 GLN A O 1
ATOM 659 N N . TYR A 1 85 ? 20.391 -2.929 -19.139 1.00 88.00 85 TYR A N 1
ATOM 660 C CA . TYR A 1 85 ? 20.397 -4.110 -18.283 1.00 88.00 85 TYR A CA 1
ATOM 661 C C . TYR A 1 85 ? 19.694 -5.302 -18.947 1.00 88.00 85 TYR A C 1
ATOM 663 O O . TYR A 1 85 ? 20.246 -6.401 -18.985 1.00 88.00 85 TYR A O 1
ATOM 671 N N . ILE A 1 86 ? 18.504 -5.091 -19.518 1.00 87.50 86 ILE A N 1
ATOM 672 C CA . ILE A 1 86 ? 17.752 -6.136 -20.228 1.00 87.50 86 ILE A CA 1
ATOM 673 C C . ILE A 1 86 ? 18.550 -6.640 -21.434 1.00 87.50 86 ILE A C 1
ATOM 675 O O . ILE A 1 86 ? 18.670 -7.848 -21.630 1.00 87.50 86 ILE A O 1
ATOM 679 N N . ALA A 1 87 ? 19.148 -5.737 -22.212 1.00 86.81 87 ALA A N 1
ATOM 680 C CA . ALA A 1 87 ? 19.991 -6.104 -23.343 1.00 86.81 87 ALA A CA 1
ATOM 681 C C . ALA A 1 87 ? 21.171 -6.988 -22.917 1.00 86.81 87 ALA A C 1
ATOM 683 O O . ALA A 1 87 ? 21.413 -8.031 -23.526 1.00 86.81 87 ALA A O 1
ATOM 684 N N . GLN A 1 88 ? 21.841 -6.631 -21.816 1.00 87.31 88 GLN A N 1
ATOM 685 C CA . GLN A 1 88 ? 22.922 -7.428 -21.246 1.00 87.31 88 GLN A CA 1
ATOM 686 C C . GLN A 1 88 ? 22.448 -8.824 -20.811 1.00 87.31 88 GLN A C 1
ATOM 688 O O . GLN A 1 88 ? 23.128 -9.807 -21.106 1.00 87.31 88 GLN A O 1
ATOM 693 N N . GLN A 1 89 ? 21.288 -8.931 -20.152 1.00 90.31 89 GLN A N 1
ATOM 694 C CA . GLN A 1 89 ? 20.704 -10.221 -19.750 1.00 90.31 89 GLN A CA 1
ATOM 695 C C . GLN A 1 89 ? 20.360 -11.108 -20.955 1.00 90.31 89 GLN A C 1
ATOM 697 O O . GLN A 1 89 ? 20.506 -12.326 -20.891 1.00 90.31 89 GLN A O 1
ATOM 702 N N . LEU A 1 90 ? 19.952 -10.500 -22.070 1.00 89.44 90 LEU A N 1
ATOM 703 C CA . LEU A 1 90 ? 19.655 -11.190 -23.327 1.00 89.44 90 LEU A CA 1
ATOM 704 C C . LEU A 1 90 ? 20.906 -11.463 -24.183 1.00 89.44 90 LEU A C 1
ATOM 706 O O . LEU A 1 90 ? 20.791 -12.013 -25.277 1.00 89.44 90 LEU A O 1
ATOM 710 N N . GLY A 1 91 ? 22.100 -11.079 -23.716 1.00 89.31 91 GLY A N 1
ATOM 711 C CA . GLY A 1 91 ? 23.353 -11.234 -24.460 1.00 89.31 91 GLY A CA 1
ATOM 712 C C . GLY A 1 91 ? 23.476 -10.314 -25.681 1.00 89.31 91 GLY A C 1
ATOM 713 O O . GLY A 1 91 ? 24.343 -10.530 -26.530 1.00 89.31 91 GLY A O 1
ATOM 714 N N . VAL A 1 92 ? 22.631 -9.287 -25.782 1.00 89.19 92 VAL A N 1
ATOM 715 C CA . VAL A 1 92 ? 22.644 -8.305 -26.868 1.00 89.19 92 VAL A CA 1
ATOM 716 C C . VAL A 1 92 ?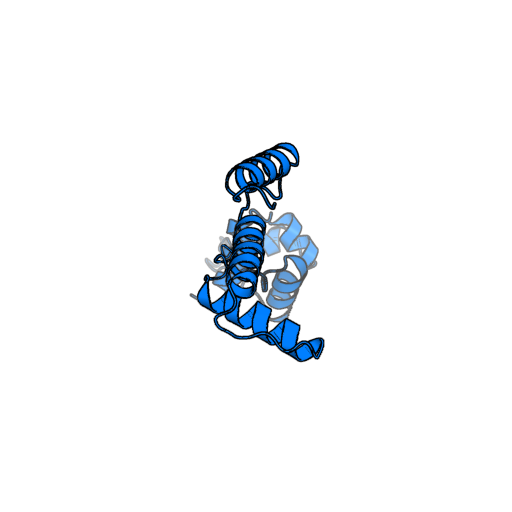 23.592 -7.169 -26.497 1.00 89.19 92 VAL A C 1
ATOM 718 O O . VAL A 1 92 ? 23.439 -6.521 -25.464 1.00 89.19 92 VAL A O 1
ATOM 721 N N . ARG A 1 93 ? 24.577 -6.897 -27.357 1.00 80.81 93 ARG A N 1
ATOM 722 C CA . ARG A 1 93 ? 25.413 -5.698 -27.231 1.00 80.81 93 ARG A CA 1
ATOM 723 C C . ARG A 1 93 ? 24.697 -4.525 -27.884 1.00 80.81 93 ARG A C 1
ATOM 725 O O . ARG A 1 93 ? 24.442 -4.568 -29.084 1.00 80.81 93 ARG A O 1
ATOM 732 N N . ILE A 1 94 ? 24.401 -3.501 -27.096 1.00 81.44 94 ILE A N 1
ATOM 733 C CA . ILE A 1 94 ? 23.829 -2.242 -27.568 1.00 81.44 94 ILE A CA 1
ATOM 734 C C . ILE A 1 94 ? 24.796 -1.125 -27.185 1.00 81.44 94 ILE A C 1
ATOM 736 O O . ILE A 1 94 ? 25.330 -1.131 -26.074 1.00 81.44 94 ILE A O 1
ATOM 740 N N . ASP A 1 95 ? 25.053 -0.214 -28.119 1.00 83.75 95 ASP A N 1
ATOM 741 C CA . ASP A 1 95 ? 25.798 1.008 -27.835 1.00 83.75 95 ASP A CA 1
ATOM 742 C C . ASP A 1 95 ? 24.927 1.917 -26.944 1.00 83.75 95 ASP A C 1
ATOM 744 O O . ASP A 1 95 ? 23.769 2.158 -27.292 1.00 83.75 95 ASP A O 1
ATOM 748 N N . PRO A 1 96 ? 25.415 2.386 -25.781 1.00 77.00 96 PRO A N 1
ATOM 749 C CA . PRO A 1 96 ? 24.668 3.298 -24.917 1.00 77.00 96 PRO A CA 1
ATOM 750 C C . PRO A 1 96 ? 24.137 4.556 -25.614 1.00 77.00 96 PRO A C 1
ATOM 752 O O . PRO A 1 96 ? 23.113 5.077 -25.170 1.00 77.00 96 PRO A O 1
ATOM 755 N N . ASP A 1 97 ? 24.808 5.011 -26.677 1.00 81.50 97 ASP A N 1
ATOM 756 C CA . ASP A 1 97 ? 24.452 6.213 -27.440 1.00 81.50 97 ASP A CA 1
ATOM 757 C C . ASP A 1 97 ? 23.592 5.905 -28.688 1.00 81.50 97 ASP A C 1
ATOM 759 O O . ASP A 1 97 ? 23.315 6.792 -29.496 1.00 81.50 97 ASP A O 1
ATOM 763 N N . ASP A 1 98 ? 23.147 4.656 -28.862 1.00 83.81 98 ASP A N 1
ATOM 764 C CA . ASP A 1 98 ? 22.260 4.247 -29.956 1.00 83.81 98 ASP A CA 1
ATOM 765 C C . ASP A 1 98 ? 20.867 4.887 -29.810 1.00 83.81 98 ASP A C 1
ATOM 767 O O . ASP A 1 98 ? 20.220 4.769 -28.765 1.00 83.81 98 ASP A O 1
ATOM 771 N N . GLU A 1 99 ? 20.354 5.502 -30.879 1.00 83.19 99 GLU A N 1
ATOM 772 C CA . GLU A 1 99 ? 19.018 6.121 -30.912 1.00 83.19 99 GLU A CA 1
ATOM 773 C C . GLU A 1 99 ? 17.902 5.140 -30.507 1.00 83.19 99 GLU A C 1
ATOM 775 O O . GLU A 1 99 ? 16.909 5.526 -29.891 1.00 83.19 99 GLU A O 1
ATOM 780 N N . ARG A 1 100 ? 18.086 3.836 -30.751 1.00 80.94 100 ARG A N 1
ATOM 781 C CA . ARG A 1 100 ? 17.121 2.798 -30.358 1.00 80.94 100 ARG A CA 1
ATOM 782 C C . ARG A 1 100 ? 17.039 2.606 -28.844 1.00 80.94 100 ARG A C 1
ATOM 784 O O . ARG A 1 100 ? 15.996 2.179 -28.350 1.00 80.94 100 ARG A O 1
ATOM 791 N N . VAL A 1 101 ? 18.111 2.894 -28.099 1.00 82.88 101 VAL A N 1
ATOM 792 C CA . VAL A 1 101 ? 18.086 2.883 -26.624 1.00 82.88 101 VAL A CA 1
ATOM 793 C C . VAL A 1 101 ? 17.191 4.000 -26.119 1.00 82.88 101 VAL A C 1
ATOM 795 O O . VAL A 1 101 ? 16.433 3.787 -25.174 1.00 82.88 101 VAL A O 1
ATOM 798 N N . GLU A 1 102 ? 17.251 5.163 -26.766 1.00 84.38 102 GLU A N 1
ATOM 799 C CA . GLU A 1 102 ? 16.421 6.309 -26.415 1.00 84.38 102 GLU A CA 1
ATOM 800 C C . GLU A 1 102 ? 14.941 6.022 -26.661 1.00 84.38 102 GLU A C 1
ATOM 802 O O . GLU A 1 102 ? 14.122 6.202 -25.757 1.00 84.38 102 GLU A O 1
ATOM 807 N N . ASP A 1 103 ? 14.611 5.482 -27.832 1.00 83.94 103 ASP A N 1
ATOM 808 C CA . ASP A 1 103 ? 13.242 5.093 -28.173 1.00 83.94 103 ASP A CA 1
ATOM 809 C C . ASP A 1 103 ? 12.676 4.060 -27.186 1.00 83.94 103 ASP A C 1
ATOM 811 O O . ASP A 1 103 ? 11.570 4.219 -26.663 1.00 83.94 103 ASP A O 1
ATOM 815 N N . LEU A 1 104 ? 13.452 3.019 -26.866 1.00 85.69 104 LEU A N 1
ATOM 816 C CA . LEU A 1 104 ? 13.039 1.989 -25.911 1.00 85.69 104 LEU A CA 1
ATOM 817 C C . LEU A 1 104 ? 12.903 2.541 -24.486 1.00 85.69 104 LEU A C 1
ATOM 819 O O . LEU A 1 104 ? 11.990 2.152 -23.754 1.00 85.69 104 LEU A O 1
ATOM 823 N N . ALA A 1 105 ? 13.779 3.461 -24.082 1.00 86.12 105 ALA A N 1
ATOM 824 C CA . ALA A 1 105 ? 13.698 4.106 -22.778 1.00 86.12 105 ALA A CA 1
ATOM 825 C C . ALA A 1 105 ? 12.446 4.988 -22.669 1.00 86.12 105 ALA A C 1
ATOM 827 O O . ALA A 1 105 ? 11.770 4.974 -21.638 1.00 86.12 105 ALA A O 1
ATOM 828 N N . LEU A 1 106 ? 12.090 5.709 -23.735 1.00 85.25 106 LEU A N 1
ATOM 829 C CA . LEU A 1 106 ? 10.835 6.456 -23.818 1.00 85.25 106 LEU A CA 1
ATOM 830 C C . LEU A 1 106 ? 9.623 5.513 -23.744 1.00 85.25 106 LEU A C 1
ATOM 832 O O . LEU A 1 106 ? 8.640 5.820 -23.060 1.00 85.25 106 LEU A O 1
ATOM 836 N N . ASP A 1 107 ? 9.683 4.346 -24.389 1.00 83.06 107 ASP A N 1
ATOM 837 C CA . ASP A 1 107 ? 8.664 3.289 -24.315 1.00 83.06 107 ASP A CA 1
ATOM 838 C C . ASP A 1 107 ? 8.442 2.766 -22.898 1.00 83.06 107 ASP A C 1
ATOM 840 O O . ASP A 1 107 ? 7.312 2.858 -22.396 1.00 83.06 107 ASP A O 1
ATOM 844 N N . ILE A 1 108 ? 9.509 2.353 -22.217 1.00 83.06 108 ILE A N 1
ATOM 845 C CA . ILE A 1 108 ? 9.464 1.890 -20.823 1.00 83.06 108 ILE A CA 1
ATOM 846 C C . ILE A 1 108 ? 8.967 2.993 -19.889 1.00 83.06 108 ILE A C 1
ATOM 848 O O . ILE A 1 108 ? 8.093 2.748 -19.053 1.00 83.06 108 ILE A O 1
ATOM 852 N N . ARG A 1 109 ? 9.480 4.219 -20.038 1.00 83.50 109 ARG A N 1
ATOM 853 C CA . ARG A 1 109 ? 9.067 5.350 -19.206 1.00 83.50 109 ARG A CA 1
ATOM 854 C C . ARG A 1 109 ? 7.572 5.598 -19.316 1.00 83.50 109 ARG A C 1
ATOM 856 O O . ARG A 1 109 ? 6.903 5.688 -18.293 1.00 83.50 109 ARG A O 1
ATOM 863 N N . ALA A 1 110 ? 7.024 5.682 -20.523 1.00 79.75 110 ALA A N 1
ATOM 864 C CA . ALA A 1 110 ? 5.604 5.979 -20.628 1.00 79.75 110 ALA A CA 1
ATOM 865 C C . ALA A 1 110 ? 4.711 4.767 -20.285 1.00 79.75 110 ALA A C 1
ATOM 867 O O . ALA A 1 110 ? 3.588 4.972 -19.840 1.00 79.75 110 ALA A O 1
ATOM 868 N N . TYR A 1 111 ? 5.207 3.522 -20.340 1.00 79.38 111 TYR A N 1
ATOM 869 C CA . TYR A 1 111 ? 4.526 2.401 -19.666 1.00 79.38 111 TYR A CA 1
ATOM 870 C C . TYR A 1 111 ? 4.498 2.585 -18.141 1.00 79.38 111 TYR A C 1
ATOM 872 O O . TYR A 1 111 ? 3.480 2.342 -17.501 1.00 79.38 111 TYR A O 1
ATOM 880 N N . SER A 1 112 ? 5.590 3.072 -17.548 1.00 79.62 112 SER A N 1
ATOM 881 C CA . SER A 1 112 ? 5.611 3.420 -16.127 1.00 79.62 112 SER A CA 1
ATOM 882 C C . SER A 1 112 ? 4.665 4.579 -15.792 1.00 79.62 112 SER A C 1
ATOM 884 O O . SER A 1 112 ? 4.036 4.536 -14.741 1.00 79.62 112 SER A O 1
ATOM 886 N N . GLU A 1 113 ? 4.526 5.581 -16.666 1.00 77.88 113 GLU A N 1
ATOM 887 C CA . GLU A 1 113 ? 3.539 6.667 -16.520 1.00 77.88 113 GLU A CA 1
ATOM 888 C C . GLU A 1 113 ? 2.098 6.139 -16.609 1.00 77.88 113 GLU A C 1
ATOM 890 O O . GLU A 1 113 ? 1.233 6.576 -15.852 1.00 77.88 113 GLU A O 1
ATOM 895 N N . PHE A 1 114 ? 1.846 5.165 -17.489 1.00 73.56 114 PHE A N 1
ATOM 896 C CA . PHE A 1 114 ? 0.566 4.462 -17.581 1.00 73.56 114 PHE A CA 1
ATOM 897 C C . PHE A 1 114 ? 0.255 3.683 -16.297 1.00 73.56 114 PHE A C 1
ATOM 899 O O . PHE A 1 114 ? -0.815 3.860 -15.722 1.00 73.56 114 PHE A O 1
ATOM 906 N N . ALA A 1 115 ? 1.201 2.871 -15.812 1.00 72.38 115 ALA A N 1
ATOM 907 C CA . ALA A 1 115 ? 1.040 2.071 -14.596 1.00 72.38 115 ALA A CA 1
ATOM 908 C C . ALA A 1 115 ? 0.867 2.933 -13.333 1.00 72.38 115 ALA A C 1
ATOM 910 O O . ALA A 1 115 ? 0.209 2.521 -12.384 1.00 72.38 115 ALA A O 1
ATOM 911 N N . ALA A 1 116 ? 1.430 4.142 -13.340 1.00 72.50 116 ALA A N 1
ATOM 912 C CA . ALA A 1 116 ? 1.273 5.134 -12.285 1.00 72.50 116 ALA A CA 1
ATOM 913 C C . ALA A 1 116 ? -0.077 5.866 -12.294 1.00 72.50 116 ALA A C 1
ATOM 915 O O . ALA A 1 116 ? -0.420 6.541 -11.321 1.00 72.50 116 ALA A O 1
ATOM 916 N N . SER A 1 117 ? -0.843 5.780 -13.384 1.00 66.94 117 SER A N 1
ATOM 917 C CA . SER A 1 117 ? -2.093 6.519 -13.524 1.00 66.94 117 SER A CA 1
ATOM 918 C C . SER A 1 117 ? -3.276 5.745 -12.945 1.00 66.94 117 SER A C 1
ATOM 920 O O . SER A 1 117 ? -3.813 4.828 -13.571 1.00 66.94 117 SER A O 1
ATOM 922 N N . SER A 1 118 ? -3.765 6.190 -11.785 1.00 57.12 118 SER A N 1
ATOM 923 C CA . SER A 1 118 ? -4.984 5.655 -11.157 1.00 57.12 118 SER A CA 1
ATOM 924 C C . SER A 1 118 ? -6.234 5.795 -12.037 1.00 57.12 118 SER A C 1
ATOM 926 O O . SER A 1 118 ? -7.161 5.005 -11.926 1.00 57.12 118 SER A O 1
ATOM 928 N N . GLN A 1 119 ? -6.256 6.758 -12.965 1.00 55.94 119 GLN A N 1
ATOM 929 C CA . GLN A 1 119 ? -7.403 7.013 -13.845 1.00 55.94 119 GLN A CA 1
ATOM 930 C C . GLN A 1 119 ? -7.500 6.071 -15.049 1.00 55.94 119 GLN A C 1
ATOM 932 O O . GLN A 1 119 ? -8.560 6.021 -15.682 1.00 55.94 119 GLN A O 1
ATOM 937 N N . ILE A 1 120 ? -6.404 5.392 -15.404 1.00 55.06 120 ILE A N 1
ATOM 938 C CA . ILE A 1 120 ? -6.328 4.531 -16.589 1.00 55.06 120 ILE A CA 1
ATOM 939 C C . ILE A 1 120 ? -6.603 3.065 -16.226 1.00 55.06 120 ILE A C 1
ATOM 941 O O . ILE A 1 120 ? -7.250 2.361 -16.997 1.00 55.06 120 ILE A O 1
ATOM 945 N N . GLY A 1 121 ? -6.215 2.628 -15.023 1.00 52.34 121 GLY A N 1
ATOM 946 C CA . GLY A 1 121 ? -6.539 1.286 -14.519 1.00 52.34 121 GLY A CA 1
ATOM 947 C C . GLY A 1 121 ? -8.043 1.015 -14.359 1.00 52.34 121 GLY A C 1
ATOM 948 O O . GLY A 1 121 ? -8.458 -0.140 -14.354 1.00 52.34 121 GLY A O 1
ATOM 949 N N . GLU A 1 122 ? -8.867 2.064 -14.272 1.00 55.66 122 GLU A N 1
ATOM 950 C CA . GLU A 1 122 ? -10.313 1.966 -14.027 1.00 55.66 122 GLU A CA 1
ATOM 951 C C . GLU A 1 122 ? -11.181 2.013 -15.300 1.00 55.66 122 GLU A C 1
ATOM 953 O O . GLU A 1 122 ? -12.384 1.756 -15.224 1.00 55.66 122 GLU A O 1
ATOM 958 N N . ASN A 1 123 ? -10.628 2.366 -16.470 1.00 58.78 123 ASN A N 1
ATOM 959 C CA . ASN A 1 123 ? -11.425 2.561 -17.688 1.00 58.78 123 ASN A CA 1
ATOM 960 C C . ASN A 1 123 ? -10.641 2.240 -18.977 1.00 58.78 123 ASN A C 1
ATOM 962 O O . ASN A 1 123 ? -9.699 2.948 -19.339 1.00 58.78 123 ASN A O 1
ATOM 966 N N . LEU A 1 124 ? -11.095 1.207 -19.698 1.00 60.22 124 LEU A N 1
ATOM 967 C CA . LEU A 1 124 ? -10.491 0.713 -20.941 1.00 60.22 124 LEU A CA 1
ATOM 968 C C . LEU A 1 124 ? -10.443 1.782 -22.051 1.00 60.22 124 LEU A C 1
ATOM 970 O O . LEU A 1 124 ? -9.413 1.929 -22.703 1.00 60.22 124 LEU A O 1
ATOM 974 N N . ASP A 1 125 ? -11.490 2.598 -22.200 1.00 66.06 125 ASP A N 1
ATOM 975 C CA . ASP A 1 125 ? -11.561 3.646 -23.231 1.00 66.06 125 ASP A CA 1
ATOM 976 C C . ASP A 1 125 ? -10.492 4.731 -23.009 1.00 66.06 125 ASP A C 1
ATOM 978 O O . ASP A 1 125 ? -9.956 5.323 -23.949 1.00 66.06 125 ASP A O 1
ATOM 982 N N . ARG A 1 126 ? -10.133 4.989 -21.743 1.00 62.50 126 ARG A N 1
ATOM 983 C CA . ARG A 1 126 ? -9.053 5.927 -21.395 1.00 62.50 126 ARG A CA 1
ATOM 984 C C . ARG A 1 126 ? -7.674 5.343 -21.680 1.00 62.50 126 ARG A C 1
ATOM 986 O O . ARG A 1 126 ? -6.781 6.091 -22.081 1.00 62.50 126 ARG A O 1
ATOM 993 N N . ALA A 1 127 ? -7.503 4.035 -21.495 1.00 63.47 127 ALA A N 1
ATOM 994 C CA . ALA A 1 127 ? -6.277 3.337 -21.868 1.00 63.47 127 ALA A CA 1
ATOM 995 C C . ALA A 1 127 ? -6.058 3.386 -23.387 1.00 63.47 127 ALA A C 1
ATOM 997 O O . ALA A 1 127 ? -4.961 3.717 -23.838 1.00 63.47 127 ALA A O 1
ATOM 998 N N . GLU A 1 128 ? -7.110 3.144 -24.172 1.00 65.19 128 GLU A N 1
ATOM 999 C CA . GLU A 1 128 ? -7.065 3.222 -25.636 1.00 65.19 128 GLU A CA 1
ATOM 1000 C C . GLU A 1 128 ? -6.771 4.646 -26.128 1.00 65.19 128 GLU A C 1
ATOM 1002 O O . GLU A 1 128 ? -5.839 4.845 -26.910 1.00 65.19 128 GLU A O 1
ATOM 1007 N N . GLY A 1 129 ? -7.459 5.661 -25.591 1.00 69.31 129 GLY A N 1
ATOM 1008 C CA . GLY A 1 129 ? -7.202 7.061 -25.947 1.00 69.31 129 GLY A CA 1
ATOM 1009 C C . GLY A 1 129 ? -5.783 7.536 -25.605 1.00 69.31 129 GLY A C 1
ATOM 1010 O O . GLY A 1 129 ? -5.176 8.301 -26.361 1.00 69.31 129 GLY A O 1
ATOM 1011 N N . TRP A 1 130 ? -5.211 7.059 -24.495 1.00 67.81 130 TRP A N 1
ATOM 1012 C CA . TRP A 1 130 ? -3.820 7.346 -24.138 1.00 67.81 130 TRP A CA 1
ATOM 1013 C C . TRP A 1 130 ? -2.832 6.689 -25.116 1.00 67.81 130 TRP A C 1
ATOM 1015 O O . TRP A 1 130 ? -1.897 7.351 -25.580 1.00 67.81 130 TRP A O 1
ATOM 1025 N N . LEU A 1 131 ? -3.062 5.422 -25.485 1.00 69.12 131 LEU A N 1
ATOM 1026 C CA . LEU A 1 131 ? -2.232 4.696 -26.453 1.00 69.12 131 LEU A CA 1
ATOM 1027 C C . LEU A 1 131 ? -2.274 5.349 -27.841 1.00 69.12 131 LEU A C 1
ATOM 1029 O O . LEU A 1 131 ? -1.226 5.520 -28.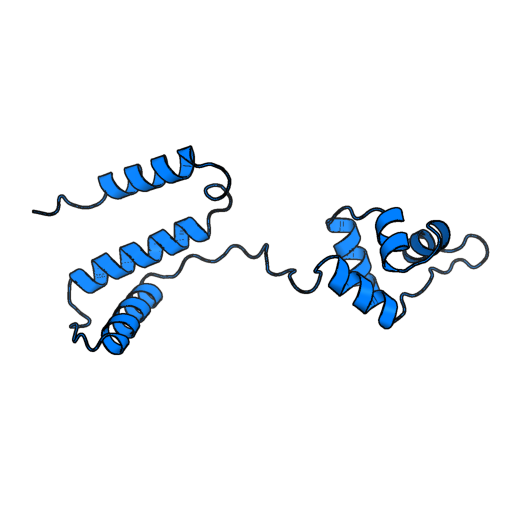469 1.00 69.12 131 LEU A O 1
ATOM 1033 N N . ASP A 1 132 ? -3.445 5.779 -28.304 1.00 70.94 132 ASP A N 1
ATOM 1034 C CA . ASP A 1 132 ? -3.598 6.438 -29.605 1.00 70.94 132 ASP A CA 1
ATOM 1035 C C . ASP A 1 132 ? -2.976 7.840 -29.628 1.00 70.94 132 ASP A C 1
ATOM 1037 O O . ASP A 1 132 ? -2.283 8.215 -30.583 1.00 70.94 132 ASP A O 1
ATOM 1041 N N . GLY A 1 133 ? -3.111 8.593 -28.532 1.00 69.25 133 GLY A N 1
ATOM 1042 C CA . GLY A 1 133 ? -2.424 9.872 -28.358 1.00 69.25 133 GLY A CA 1
ATOM 1043 C C . GLY A 1 133 ? -0.899 9.736 -28.319 1.00 69.25 133 GLY A C 1
ATOM 1044 O O . GLY A 1 133 ? -0.188 10.680 -28.673 1.00 69.25 133 GLY A O 1
ATOM 1045 N N . ARG A 1 134 ? -0.378 8.578 -27.899 1.00 68.12 134 ARG A N 1
ATOM 1046 C CA . ARG A 1 134 ? 1.054 8.266 -27.929 1.00 68.12 134 ARG A CA 1
ATOM 1047 C C . ARG A 1 134 ? 1.518 7.866 -29.327 1.00 68.12 134 ARG A C 1
ATOM 1049 O O . ARG A 1 134 ? 2.513 8.407 -29.801 1.00 68.12 134 ARG A O 1
ATOM 1056 N N . ARG A 1 135 ? 0.791 6.974 -30.008 1.00 66.88 135 ARG A N 1
ATOM 1057 C CA . ARG A 1 135 ? 1.093 6.558 -31.393 1.00 66.88 135 ARG A CA 1
ATOM 1058 C C . ARG A 1 135 ? 1.175 7.752 -32.341 1.00 66.88 135 ARG A C 1
ATOM 1060 O O . ARG A 1 135 ? 2.062 7.800 -33.180 1.00 66.88 135 ARG A O 1
ATOM 1067 N N . SER A 1 136 ? 0.310 8.743 -32.139 1.00 66.31 136 SER A N 1
ATOM 1068 C CA . SER A 1 136 ? 0.276 9.981 -32.927 1.00 66.31 136 SER A CA 1
ATOM 1069 C C . SER A 1 136 ? 1.474 10.917 -32.693 1.00 66.31 136 SER A C 1
ATOM 1071 O O . SER A 1 136 ? 1.687 11.839 -33.475 1.00 66.31 136 SER A O 1
ATOM 1073 N N . ARG A 1 137 ? 2.237 10.721 -31.607 1.00 59.34 137 ARG A N 1
ATOM 1074 C CA . ARG A 1 137 ? 3.408 11.536 -31.231 1.00 59.34 137 ARG A CA 1
ATOM 1075 C C . ARG A 1 137 ? 4.747 10.897 -31.600 1.00 59.34 137 ARG A C 1
ATOM 1077 O O . ARG A 1 137 ? 5.772 11.565 -31.490 1.00 59.34 137 ARG A O 1
ATOM 1084 N N . LEU A 1 138 ? 4.750 9.634 -32.022 1.00 56.47 138 LEU A N 1
ATOM 1085 C CA . LEU A 1 138 ? 5.948 8.981 -32.538 1.00 56.47 138 LEU A CA 1
ATOM 1086 C C . LEU A 1 138 ? 6.141 9.378 -34.011 1.00 56.47 138 LEU A C 1
ATOM 1088 O O . LEU A 1 138 ? 5.161 9.399 -34.761 1.00 56.47 138 LEU A O 1
ATOM 1092 N N . PRO A 1 139 ? 7.372 9.699 -34.451 1.00 52.31 139 PRO A N 1
ATOM 1093 C CA . PRO A 1 139 ? 7.641 9.913 -35.867 1.00 52.31 139 PRO A CA 1
ATOM 1094 C C . PRO A 1 139 ? 7.282 8.647 -36.655 1.00 52.31 139 PRO A C 1
ATOM 1096 O O . PRO A 1 139 ? 7.445 7.526 -36.165 1.00 52.31 139 PRO A O 1
ATOM 1099 N N . ALA A 1 140 ? 6.756 8.825 -37.870 1.00 53.50 140 ALA A N 1
ATOM 1100 C CA . ALA A 1 140 ? 6.410 7.708 -38.739 1.00 53.50 140 ALA A CA 1
ATOM 1101 C C . ALA A 1 140 ? 7.650 6.825 -38.941 1.00 53.50 140 ALA A C 1
ATOM 1103 O O . ALA A 1 140 ? 8.656 7.278 -39.482 1.00 53.50 140 ALA A O 1
ATOM 1104 N N . ARG A 1 141 ? 7.578 5.576 -38.472 1.00 51.03 141 ARG A N 1
ATOM 1105 C CA . ARG A 1 141 ? 8.627 4.576 -38.685 1.00 51.03 141 ARG A CA 1
ATOM 1106 C C . ARG A 1 141 ? 8.638 4.219 -40.176 1.00 51.03 141 ARG A C 1
ATOM 1108 O O . ARG A 1 141 ? 7.738 3.512 -40.625 1.00 51.03 141 ARG A O 1
ATOM 1115 N N . THR A 1 142 ? 9.585 4.775 -40.931 1.00 39.72 142 THR A N 1
ATOM 1116 C CA . THR A 1 142 ? 9.918 4.368 -42.311 1.00 39.72 142 THR A CA 1
ATOM 1117 C C . THR A 1 142 ? 10.830 3.160 -42.323 1.00 39.72 142 THR A C 1
ATOM 1119 O O . THR A 1 142 ? 11.761 3.148 -41.487 1.00 39.72 142 THR A O 1
#

Secondary structure (DSSP, 8-state):
--HHHHHHHHHHHTT--HHHHHHHHTS-HHHHHTTTS--TTT--PPPPPHHHHHHHHHHTT-S-TTTTS--PPPPHHHHHHHHHHHHHHTT----TT-HHHHHHHHHHHHHHHHHT-TTTTT-HHHHHHHHHHHHTTSPP--

Sequence (142 aa):
MDTSEKILAALRERNVTHARIAAVLNVTTNNATRLYNPDPKTGKTRKLSFDEGMALITAFDLDNQYEDRPIEPMSLPVAR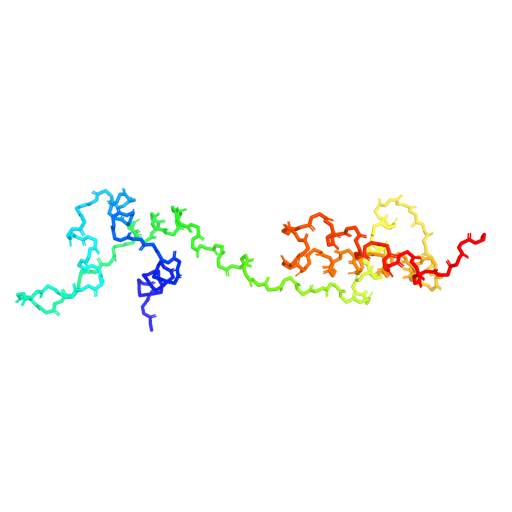LAVQYIAQQLGVRIDPDDERVEDLALDIRAYSEFAASSQIGENLDRAEGWLDGRRSRLPART